Protein AF-A0A6N7XF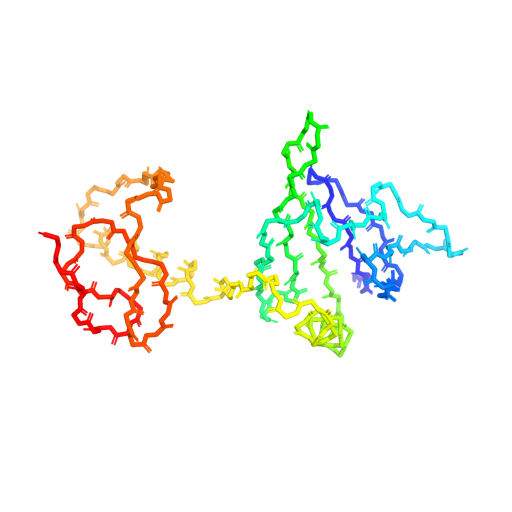Z6-F1 (afdb_monomer)

Sequence (160 aa):
MTKSNFLLINRKPQVLEEVIPGEKGLIFLGKDRHILDHGVLVMDSGVRACLYCDDVRNLTFLVDRPGAYGIETLIFAAKEKYEKVRDTIKKDYPKLEMSPQNKKLNRYAERLMEKLKDGQEVRIVDAVRAEDVIICPECGVQCAPGGQYCMECGAELPQK

pLDDT: mean 82.13, std 11.83, range [47.47, 95.94]

Mean predicted aligned error: 10.66 Å

Nearest PDB structures (foldseek):
  3f5r-assembly1_A-2  TM=5.994E-01  e=1.145E-02  Saccharomyces cerevisiae
  7byj-assembly1_A  TM=5.029E-01  e=1.745E-01  Homo sapiens
  2uzr-assembly1_A  TM=5.400E-01  e=6.049E-01  Homo sapiens
  8ttv-assembly1_A  TM=4.923E-01  e=2.802E-01  Homo sapiens
  1unr-assembly1_A  TM=5.453E-01  e=1.160E+00  Homo sapiens

Radius of gyration: 18.14 Å; Cα contacts (8 Å, |Δi|>4): 262; chains: 1; bounding box: 50×45×43 Å

Secondary structure (DSSP, 8-state):
----EEEEETTEEEEE-EEEEETTEEEEE-GGGPEEEEEEEEHHHHEEEEEEETTTTEEEEEEEETTEEEEEEEE-SSHHHHHHHHHHHHHH-TTSEEEEHHHHHHHHHHHHHHHHHTT----------GGGPEEPTTT--EE-TT-SB-TTT-PBPPP-

Structure (mmCIF, N/CA/C/O backbone):
data_AF-A0A6N7XFZ6-F1
#
_entry.id   AF-A0A6N7XFZ6-F1
#
loop_
_atom_site.group_PDB
_atom_site.id
_atom_site.type_symbol
_atom_site.label_atom_id
_atom_site.label_alt_id
_atom_site.label_comp_id
_atom_site.label_asym_id
_atom_site.label_entity_id
_atom_site.label_seq_id
_atom_site.pdbx_PDB_ins_code
_atom_site.Cartn_x
_atom_site.Cartn_y
_atom_site.Cartn_z
_atom_site.occupancy
_atom_site.B_iso_or_equiv
_atom_site.auth_seq_id
_atom_site.auth_comp_id
_atom_site.auth_asym_id
_atom_site.auth_atom_id
_atom_site.pdbx_PDB_model_num
ATOM 1 N N . MET A 1 1 ? -6.121 -22.505 -8.703 1.00 47.47 1 MET A N 1
ATOM 2 C CA . MET A 1 1 ? -5.826 -21.110 -9.098 1.00 47.47 1 MET A CA 1
ATOM 3 C C . MET A 1 1 ? -4.330 -20.883 -8.991 1.00 47.47 1 MET A C 1
ATOM 5 O O . MET A 1 1 ? -3.761 -21.149 -7.939 1.00 47.47 1 MET A O 1
ATOM 9 N N . THR A 1 2 ? -3.686 -20.468 -10.076 1.00 52.59 2 THR A N 1
ATOM 10 C CA . THR A 1 2 ? -2.267 -20.092 -10.102 1.00 52.59 2 THR A CA 1
ATOM 11 C C . THR A 1 2 ? -2.036 -18.947 -9.112 1.00 52.59 2 THR A C 1
ATOM 13 O O . THR A 1 2 ? -2.722 -17.929 -9.167 1.00 52.59 2 THR A O 1
ATOM 16 N N . LYS A 1 3 ? -1.120 -19.135 -8.155 1.00 77.62 3 LYS A N 1
ATOM 17 C CA . LYS A 1 3 ? -0.778 -18.135 -7.133 1.00 77.62 3 LYS A CA 1
ATOM 18 C C . LYS A 1 3 ? 0.092 -17.041 -7.762 1.00 77.62 3 LYS A C 1
ATOM 20 O O . LYS A 1 3 ? 1.313 -17.091 -7.668 1.00 77.62 3 LYS A O 1
ATOM 25 N N . SER A 1 4 ? -0.536 -16.085 -8.435 1.00 87.19 4 SER A N 1
ATOM 26 C CA . SER A 1 4 ? 0.142 -14.949 -9.068 1.00 87.19 4 SER A CA 1
ATOM 27 C C . SER A 1 4 ? 0.008 -13.687 -8.218 1.00 87.19 4 SER A C 1
ATOM 29 O O . SER A 1 4 ? -1.007 -13.491 -7.553 1.00 87.19 4 SER A O 1
ATOM 31 N N . ASN A 1 5 ? 1.035 -12.836 -8.235 1.00 92.19 5 ASN A N 1
ATOM 32 C CA . ASN A 1 5 ? 0.918 -11.473 -7.714 1.00 92.19 5 ASN A CA 1
ATOM 33 C C . ASN A 1 5 ? 0.404 -10.571 -8.837 1.00 92.19 5 ASN A C 1
ATOM 35 O O . ASN A 1 5 ? 0.598 -10.882 -10.016 1.00 92.19 5 ASN A O 1
ATOM 39 N N . PHE A 1 6 ? -0.211 -9.452 -8.477 1.00 93.31 6 PHE A N 1
ATOM 40 C CA . PHE A 1 6 ? -0.801 -8.533 -9.440 1.00 93.31 6 PHE A CA 1
ATOM 41 C C . PHE A 1 6 ? -0.430 -7.089 -9.136 1.00 93.31 6 PHE A C 1
ATOM 43 O O . PHE A 1 6 ? -0.419 -6.688 -7.975 1.00 93.31 6 PHE A O 1
ATOM 50 N N . LEU A 1 7 ? -0.182 -6.321 -10.192 1.00 92.25 7 LEU A N 1
ATOM 51 C CA . LEU A 1 7 ? -0.263 -4.865 -10.197 1.00 92.25 7 LEU A CA 1
ATOM 52 C C . LEU A 1 7 ? -1.602 -4.483 -10.835 1.00 92.25 7 LEU A C 1
ATOM 54 O O . LEU A 1 7 ? -1.881 -4.877 -11.964 1.00 92.25 7 LEU A O 1
ATOM 58 N N . LEU A 1 8 ? -2.442 -3.742 -10.122 1.00 90.19 8 LEU A N 1
ATOM 59 C CA . LEU A 1 8 ? -3.713 -3.238 -10.620 1.00 90.19 8 LEU A CA 1
ATOM 60 C C . LEU A 1 8 ? -3.583 -1.740 -10.870 1.00 90.19 8 LEU A C 1
ATOM 62 O O . LEU A 1 8 ? -3.384 -0.978 -9.927 1.00 90.19 8 LEU A O 1
ATOM 66 N N . ILE A 1 9 ? -3.765 -1.332 -12.123 1.00 84.50 9 ILE A N 1
ATOM 67 C CA . ILE A 1 9 ? -3.825 0.074 -12.533 1.00 84.50 9 ILE A CA 1
ATOM 68 C C . ILE A 1 9 ? -5.245 0.349 -13.001 1.00 84.50 9 ILE A C 1
ATOM 70 O O . ILE A 1 9 ? -5.722 -0.309 -13.925 1.00 84.50 9 ILE A O 1
ATOM 74 N N . ASN A 1 10 ? -5.959 1.278 -12.360 1.00 74.25 10 ASN A N 1
ATOM 75 C CA . ASN A 1 10 ? -7.353 1.588 -12.713 1.00 74.25 10 ASN A CA 1
ATOM 76 C C . ASN A 1 10 ? -8.229 0.323 -12.852 1.00 74.25 10 ASN A C 1
ATOM 78 O O . ASN A 1 10 ? -9.004 0.181 -13.798 1.00 74.25 10 ASN A O 1
ATOM 82 N N . ARG A 1 11 ? -8.072 -0.622 -11.911 1.00 76.00 11 ARG A N 1
ATOM 83 C CA . ARG A 1 11 ? -8.756 -1.934 -11.865 1.00 76.00 11 ARG A CA 1
ATOM 84 C C . ARG A 1 11 ? -8.378 -2.929 -12.975 1.00 76.00 11 ARG A C 1
ATOM 86 O O . ARG A 1 11 ? -8.973 -4.001 -13.036 1.00 76.00 11 ARG A O 1
ATOM 93 N N . LYS A 1 12 ? -7.388 -2.630 -13.819 1.00 85.38 12 LYS A N 1
ATOM 94 C CA . LYS A 1 12 ? -6.855 -3.562 -14.824 1.00 85.38 12 LYS A CA 1
ATOM 95 C C . LYS A 1 12 ? -5.657 -4.328 -14.247 1.00 85.38 12 LYS A C 1
ATOM 97 O O . LYS A 1 12 ? -4.672 -3.684 -13.881 1.00 85.38 12 LYS A O 1
ATOM 102 N N . PRO A 1 13 ? -5.727 -5.667 -14.123 1.00 91.56 13 PRO A N 1
ATOM 103 C CA . PRO A 1 13 ? -4.650 -6.455 -13.535 1.00 91.56 13 PRO A CA 1
ATOM 104 C C . PRO A 1 13 ? -3.525 -6.734 -14.540 1.00 91.56 13 PRO A C 1
ATOM 106 O O . PRO A 1 13 ? -3.773 -7.094 -15.688 1.00 91.56 13 PRO A O 1
ATOM 109 N N . GLN A 1 14 ? -2.287 -6.654 -14.063 1.00 93.50 14 GLN A N 1
ATOM 110 C CA . GLN A 1 14 ? -1.067 -7.099 -14.732 1.00 93.50 14 GLN A CA 1
ATOM 111 C C . GLN A 1 14 ? -0.358 -8.119 -13.836 1.00 93.50 14 GLN A C 1
ATOM 113 O O . GLN A 1 14 ? -0.302 -7.937 -12.618 1.00 93.50 14 GLN A O 1
ATOM 118 N N . VAL A 1 15 ? 0.166 -9.207 -14.407 1.00 94.50 15 VAL A N 1
ATOM 119 C CA . VAL A 1 15 ? 0.866 -10.243 -13.628 1.00 94.50 15 VAL A CA 1
ATOM 120 C C . VAL A 1 15 ? 2.223 -9.711 -13.177 1.00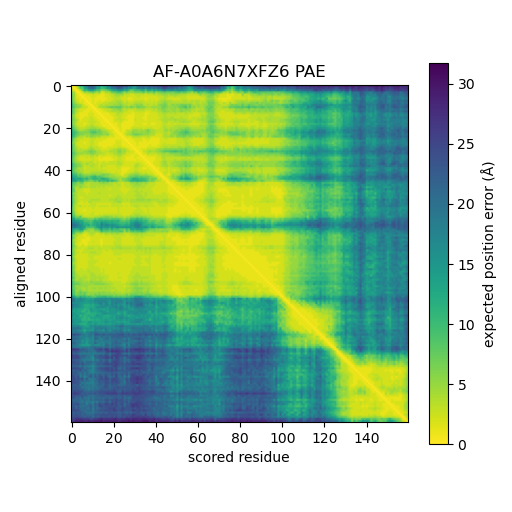 94.50 15 VAL A C 1
ATOM 122 O O . VAL A 1 15 ? 3.070 -9.383 -14.002 1.00 94.50 15 VAL A O 1
ATOM 125 N N . LEU A 1 16 ? 2.424 -9.666 -11.863 1.00 94.00 16 LEU A N 1
ATOM 126 C CA . LEU A 1 16 ? 3.620 -9.140 -11.217 1.00 94.00 16 LEU A CA 1
ATOM 127 C C . LEU A 1 16 ? 4.552 -10.277 -10.779 1.00 94.00 16 LEU A C 1
ATOM 129 O O . LEU A 1 16 ? 4.217 -11.093 -9.906 1.00 94.00 16 LEU A O 1
ATOM 133 N N . GLU A 1 17 ? 5.761 -10.286 -11.328 1.00 94.00 17 GLU A N 1
ATOM 134 C CA . GLU A 1 17 ? 6.811 -11.237 -10.965 1.00 94.00 17 GLU A CA 1
ATOM 135 C C . GLU A 1 17 ? 7.788 -10.673 -9.948 1.00 94.00 17 GLU A C 1
ATOM 137 O O . GLU A 1 17 ? 8.144 -11.377 -9.005 1.00 94.00 17 GLU A O 1
ATOM 142 N N . GLU A 1 18 ? 8.165 -9.402 -10.048 1.00 93.12 18 GLU A N 1
ATOM 143 C CA . GLU A 1 18 ? 9.171 -8.811 -9.167 1.00 93.12 18 GLU A CA 1
ATOM 144 C C . GLU A 1 18 ? 8.868 -7.337 -8.879 1.00 93.12 18 GLU A C 1
ATOM 146 O O . GLU A 1 18 ? 8.342 -6.616 -9.723 1.00 93.12 18 GLU A O 1
ATOM 151 N N . VAL A 1 19 ? 9.190 -6.908 -7.658 1.00 94.25 19 VAL A N 1
ATOM 152 C CA . VAL A 1 19 ? 9.222 -5.496 -7.265 1.00 94.25 19 VAL A CA 1
ATOM 153 C C . VAL A 1 19 ? 10.663 -5.188 -6.899 1.00 94.25 19 VAL A C 1
ATOM 155 O O . VAL A 1 19 ? 11.203 -5.813 -5.984 1.00 94.25 19 VAL A O 1
ATOM 158 N N . ILE A 1 20 ? 11.271 -4.245 -7.607 1.00 93.25 20 ILE A N 1
ATOM 159 C CA . ILE A 1 20 ? 12.634 -3.794 -7.352 1.00 93.25 20 ILE A CA 1
ATOM 160 C C . ILE A 1 20 ? 12.560 -2.419 -6.680 1.00 93.25 20 ILE A C 1
ATOM 162 O O . ILE A 1 20 ? 12.100 -1.468 -7.315 1.00 93.25 20 ILE A O 1
ATOM 166 N N . PRO A 1 21 ? 12.989 -2.290 -5.414 1.00 88.06 21 PRO A N 1
ATOM 167 C CA . PRO A 1 21 ? 13.180 -0.988 -4.793 1.00 88.06 21 PRO A CA 1
ATOM 168 C C . PRO A 1 21 ? 14.416 -0.311 -5.398 1.00 88.06 21 PRO A C 1
ATOM 170 O O . PRO A 1 21 ? 15.495 -0.898 -5.462 1.00 88.06 21 PRO A O 1
ATOM 173 N N . GLY A 1 22 ? 14.249 0.918 -5.868 1.00 83.62 22 GLY A N 1
ATOM 174 C CA . GLY A 1 22 ? 15.321 1.812 -6.288 1.00 83.62 22 GLY A CA 1
ATOM 175 C C . GLY A 1 22 ? 15.402 3.033 -5.374 1.00 83.62 22 GLY A C 1
ATOM 176 O O . GLY A 1 22 ? 14.526 3.270 -4.547 1.00 83.62 22 GLY A O 1
ATOM 177 N N . GLU A 1 23 ? 16.434 3.853 -5.549 1.00 81.75 23 GLU A N 1
ATOM 178 C CA . GLU A 1 23 ? 16.699 5.006 -4.672 1.00 81.75 23 GLU A CA 1
ATOM 179 C C . GLU A 1 23 ? 15.513 5.986 -4.573 1.00 81.75 23 GLU A C 1
ATOM 181 O O . GLU A 1 23 ? 15.235 6.512 -3.504 1.00 81.75 23 GLU A O 1
ATOM 186 N N . LYS A 1 24 ? 14.780 6.195 -5.675 1.00 85.31 24 LYS A N 1
ATOM 187 C CA . LYS A 1 24 ? 13.688 7.187 -5.774 1.00 85.31 24 LYS A CA 1
ATOM 188 C C . LYS A 1 24 ? 12.312 6.588 -6.061 1.00 85.31 24 LYS A C 1
ATOM 190 O O . LYS A 1 24 ? 11.348 7.315 -6.308 1.00 85.31 24 LYS A O 1
ATOM 195 N N . GLY A 1 25 ? 12.208 5.263 -6.118 1.00 90.25 25 GLY A N 1
ATOM 196 C CA . GLY A 1 25 ? 10.993 4.631 -6.610 1.00 90.25 25 GLY A CA 1
ATOM 197 C C . GLY A 1 25 ? 11.011 3.116 -6.627 1.00 90.25 25 GLY A C 1
ATOM 198 O O . GLY A 1 25 ? 12.045 2.490 -6.423 1.00 90.25 25 GLY A O 1
ATOM 199 N N . LEU A 1 26 ? 9.858 2.532 -6.931 1.00 92.50 26 LEU A N 1
ATOM 200 C CA . LEU A 1 26 ? 9.698 1.100 -7.159 1.00 92.50 26 LEU A CA 1
ATOM 201 C C . LEU A 1 26 ? 9.600 0.816 -8.657 1.00 92.50 26 LEU A C 1
ATOM 203 O O . LEU A 1 26 ? 8.949 1.558 -9.392 1.00 92.50 26 LEU A O 1
ATOM 207 N N . ILE A 1 27 ? 10.201 -0.288 -9.093 1.00 93.44 27 ILE A N 1
ATOM 208 C CA . ILE A 1 27 ? 10.042 -0.831 -10.442 1.00 93.44 27 ILE A CA 1
ATOM 209 C C . ILE A 1 27 ? 9.272 -2.148 -10.345 1.00 93.44 27 ILE A C 1
ATOM 211 O O . ILE A 1 27 ? 9.634 -3.040 -9.577 1.00 93.44 27 ILE A O 1
ATOM 215 N N . PHE A 1 28 ? 8.212 -2.275 -11.131 1.00 94.12 28 PHE A N 1
ATOM 216 C CA . PHE A 1 28 ? 7.337 -3.435 -11.207 1.00 94.12 28 PHE A CA 1
ATOM 217 C C . PHE A 1 28 ? 7.623 -4.201 -12.494 1.00 94.12 28 PHE A C 1
ATOM 219 O O . PHE A 1 28 ? 7.452 -3.677 -13.598 1.00 94.12 28 PHE A O 1
ATOM 226 N N . LEU A 1 29 ? 8.053 -5.451 -12.344 1.00 94.50 29 LEU A N 1
ATOM 227 C CA . LEU A 1 29 ? 8.418 -6.313 -13.459 1.00 94.50 29 LEU A CA 1
ATOM 228 C C . LEU A 1 29 ? 7.406 -7.440 -13.647 1.00 94.50 29 LEU A C 1
ATOM 230 O O . LEU A 1 29 ? 6.976 -8.086 -12.682 1.00 94.50 29 LEU A O 1
ATOM 234 N N . GLY A 1 30 ? 7.056 -7.678 -14.907 1.00 93.00 30 GLY A N 1
ATOM 235 C CA . GLY A 1 30 ? 6.318 -8.850 -15.354 1.00 93.00 30 GLY A CA 1
ATOM 236 C C . GLY A 1 30 ? 7.253 -9.999 -15.730 1.00 93.00 30 GLY A C 1
ATOM 237 O O . GLY A 1 30 ? 8.441 -9.994 -15.400 1.00 93.00 30 GLY A O 1
ATOM 238 N N . LYS A 1 31 ? 6.704 -10.976 -16.460 1.00 88.38 31 LYS A N 1
ATOM 239 C CA . LYS A 1 31 ? 7.463 -12.111 -17.013 1.00 88.38 31 LYS A CA 1
ATOM 240 C C . LYS A 1 31 ? 8.676 -11.651 -17.810 1.00 88.38 31 LYS A C 1
ATOM 242 O O . LYS A 1 31 ? 8.627 -10.615 -18.457 1.00 88.38 31 LYS A O 1
ATOM 247 N N . ASP A 1 32 ? 9.767 -12.402 -17.774 1.00 89.50 32 ASP A N 1
ATOM 248 C CA . ASP A 1 32 ? 10.974 -12.086 -18.555 1.00 89.50 32 ASP A CA 1
ATOM 249 C C . ASP A 1 32 ? 11.595 -10.716 -18.213 1.00 89.50 32 ASP A C 1
ATOM 251 O O . ASP A 1 32 ? 12.351 -10.146 -18.997 1.00 89.50 32 ASP A O 1
ATOM 255 N N . ARG A 1 33 ? 11.293 -10.180 -17.019 1.00 89.25 33 ARG A N 1
ATOM 256 C CA . ARG A 1 33 ? 11.822 -8.910 -16.492 1.00 89.25 33 ARG A CA 1
ATOM 257 C C . ARG A 1 33 ? 11.462 -7.666 -17.318 1.00 89.25 33 ARG A C 1
ATOM 259 O O . ARG A 1 33 ? 12.142 -6.648 -17.191 1.00 89.25 33 ARG A O 1
ATOM 266 N N . HIS A 1 34 ? 10.400 -7.698 -18.128 1.00 93.50 34 HIS A N 1
ATOM 267 C CA . HIS A 1 34 ? 9.897 -6.469 -18.753 1.00 93.50 34 HIS A CA 1
ATOM 268 C C . HIS A 1 34 ? 9.238 -5.562 -17.707 1.00 93.50 34 HIS A C 1
ATOM 270 O O . HIS A 1 34 ? 8.594 -6.036 -16.768 1.00 93.50 34 HIS A O 1
ATOM 276 N N . ILE A 1 35 ? 9.385 -4.249 -17.883 1.00 92.38 35 ILE A N 1
ATOM 277 C CA . ILE A 1 35 ? 8.701 -3.251 -17.055 1.00 92.38 35 ILE A CA 1
ATOM 278 C C . ILE A 1 35 ? 7.214 -3.271 -17.418 1.00 92.38 35 ILE A C 1
ATOM 280 O O . ILE A 1 35 ? 6.867 -3.195 -18.597 1.00 92.38 35 ILE A O 1
ATOM 284 N N . LEU A 1 36 ? 6.351 -3.399 -16.410 1.00 91.88 36 LEU A N 1
ATOM 285 C CA . LEU A 1 36 ? 4.897 -3.382 -16.593 1.00 91.88 36 LEU A CA 1
ATOM 286 C C . LEU A 1 36 ? 4.404 -2.006 -17.069 1.00 91.88 36 LEU A C 1
ATOM 288 O O . LEU A 1 36 ? 5.097 -0.999 -16.925 1.00 91.88 36 LEU A O 1
ATOM 292 N N . ASP A 1 37 ? 3.182 -1.936 -17.594 1.00 86.12 37 ASP A N 1
ATOM 293 C CA . ASP A 1 37 ? 2.542 -0.650 -17.875 1.00 86.12 37 ASP A CA 1
ATOM 294 C C . ASP A 1 37 ? 2.346 0.126 -16.564 1.00 86.12 37 ASP A C 1
ATOM 296 O O . ASP A 1 37 ? 1.900 -0.438 -15.560 1.00 86.12 37 ASP A O 1
ATOM 300 N N . HIS A 1 38 ? 2.742 1.401 -16.554 1.00 83.12 38 HIS A N 1
ATOM 301 C CA . HIS A 1 38 ? 2.934 2.196 -15.336 1.00 83.12 38 HIS A CA 1
ATOM 302 C C . HIS A 1 38 ? 3.818 1.508 -14.274 1.00 83.12 38 HIS A C 1
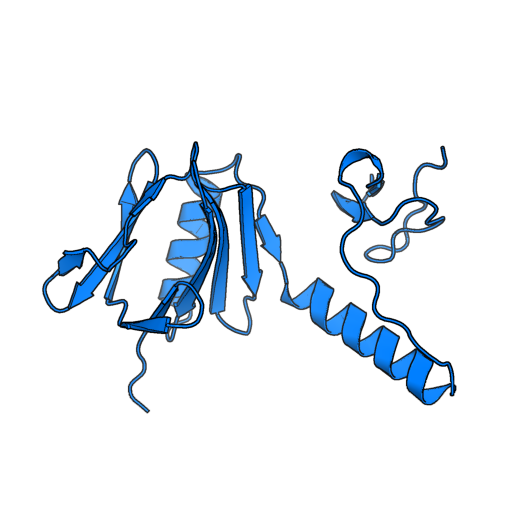ATOM 304 O O . HIS A 1 38 ? 3.729 1.807 -13.088 1.00 83.12 38 HIS A O 1
ATOM 310 N N . GLY A 1 39 ? 4.716 0.614 -14.696 1.00 85.00 39 GLY A N 1
ATOM 311 C CA . GLY A 1 39 ? 5.575 -0.210 -13.849 1.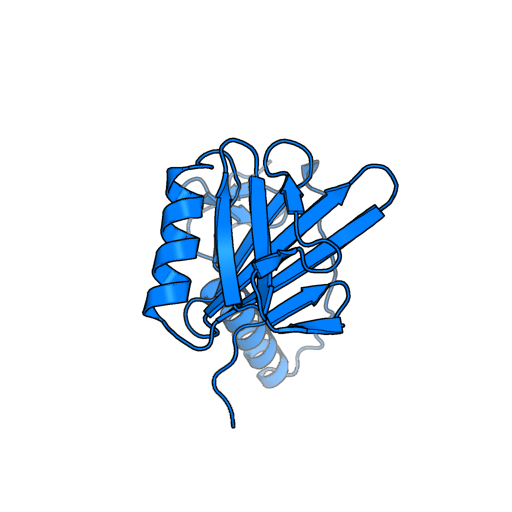00 85.00 39 GLY A CA 1
ATOM 312 C C . GLY A 1 39 ? 6.693 0.542 -13.130 1.00 85.00 39 GLY A C 1
ATOM 313 O O . GLY A 1 39 ? 7.645 -0.082 -12.679 1.00 85.00 39 GLY A O 1
ATOM 314 N N . VAL A 1 40 ? 6.626 1.870 -13.054 1.00 88.62 40 VAL A N 1
ATOM 315 C CA . VAL A 1 40 ? 7.579 2.705 -12.323 1.00 88.62 40 VAL A CA 1
ATOM 316 C C . VAL A 1 40 ? 6.792 3.661 -11.443 1.00 88.62 40 VAL A C 1
ATOM 318 O O . VAL A 1 40 ? 6.067 4.527 -11.937 1.00 88.62 40 VAL A O 1
ATOM 321 N N . LEU A 1 41 ? 6.978 3.515 -10.136 1.00 88.44 41 LEU A N 1
ATOM 322 C CA . LEU A 1 41 ? 6.357 4.352 -9.125 1.00 88.44 41 LEU A CA 1
ATOM 323 C C . LEU A 1 41 ? 7.417 5.245 -8.487 1.00 88.44 41 LEU A C 1
ATOM 325 O O . LEU A 1 41 ? 8.263 4.769 -7.734 1.00 88.44 41 LEU A O 1
ATOM 329 N N . VAL A 1 42 ? 7.378 6.540 -8.792 1.00 88.25 42 VAL A N 1
ATOM 330 C CA . VAL A 1 42 ? 8.305 7.530 -8.226 1.00 88.25 42 VAL A CA 1
ATOM 331 C C . VAL A 1 42 ? 7.778 7.976 -6.865 1.00 88.25 42 VAL A C 1
ATOM 333 O O . VAL A 1 42 ? 6.744 8.637 -6.792 1.00 88.25 42 VAL A O 1
ATOM 336 N N . MET A 1 43 ? 8.472 7.609 -5.788 1.00 85.44 43 MET A N 1
ATOM 337 C CA . MET A 1 43 ? 7.970 7.785 -4.419 1.00 85.44 43 MET A CA 1
ATOM 338 C C . MET A 1 43 ? 8.012 9.247 -3.959 1.00 85.44 43 MET A C 1
ATOM 340 O O . MET A 1 43 ? 7.082 9.694 -3.299 1.00 85.44 43 MET A O 1
ATOM 344 N N . ASP A 1 44 ? 9.038 10.008 -4.355 1.00 77.69 44 ASP A N 1
ATOM 345 C CA . ASP A 1 44 ? 9.268 11.372 -3.846 1.00 77.69 44 ASP A CA 1
ATOM 346 C C . ASP A 1 44 ? 8.306 12.431 -4.403 1.00 77.69 44 ASP A C 1
ATOM 348 O O . ASP A 1 44 ? 8.104 13.476 -3.785 1.00 77.69 44 ASP A O 1
ATOM 352 N N . SER A 1 45 ? 7.747 12.203 -5.591 1.00 75.12 45 SER A N 1
ATOM 353 C CA . SER A 1 45 ? 6.923 13.195 -6.297 1.00 75.12 45 SER A CA 1
ATOM 354 C C . SER A 1 45 ? 5.630 12.639 -6.876 1.00 75.12 45 SER A C 1
ATOM 356 O O . SER A 1 45 ? 4.799 13.418 -7.331 1.00 75.12 45 SER A O 1
ATOM 358 N N . GLY A 1 46 ? 5.465 11.315 -6.885 1.00 80.19 46 GLY A N 1
ATOM 359 C CA . GLY A 1 46 ? 4.325 10.646 -7.501 1.00 80.19 46 GLY A CA 1
ATOM 360 C C . GLY A 1 46 ? 3.370 9.994 -6.511 1.00 80.19 46 GLY A C 1
ATOM 361 O O . GLY A 1 46 ? 2.299 9.567 -6.928 1.00 80.19 46 GLY A O 1
ATOM 362 N N . VAL A 1 47 ? 3.718 9.883 -5.224 1.00 89.31 47 VAL A N 1
ATOM 363 C CA . VAL A 1 47 ? 2.930 9.128 -4.237 1.00 89.31 47 VAL A CA 1
ATOM 364 C C . VAL A 1 47 ? 2.580 9.998 -3.040 1.00 89.31 47 VAL A C 1
ATOM 366 O O . VAL A 1 47 ? 3.445 10.588 -2.403 1.00 89.31 47 VAL A O 1
ATOM 369 N N . ARG A 1 48 ? 1.290 10.044 -2.708 1.00 88.38 48 ARG A N 1
ATOM 370 C CA . ARG A 1 48 ? 0.755 10.797 -1.566 1.00 88.38 48 ARG A CA 1
ATOM 371 C C . ARG A 1 48 ? 0.708 9.962 -0.296 1.00 88.38 48 ARG A C 1
ATOM 373 O O . ARG A 1 48 ? 1.053 10.452 0.770 1.00 88.38 48 ARG A O 1
ATOM 380 N N . ALA A 1 49 ? 0.259 8.716 -0.414 1.00 90.31 49 ALA A N 1
ATOM 381 C CA . ALA A 1 49 ? 0.161 7.780 0.698 1.00 90.31 49 ALA A CA 1
ATOM 382 C C . ALA A 1 49 ? 0.137 6.336 0.187 1.00 90.31 49 ALA A C 1
ATOM 384 O O . ALA A 1 49 ? -0.218 6.074 -0.966 1.00 90.31 49 ALA A O 1
ATOM 385 N N . CYS A 1 50 ? 0.457 5.395 1.073 1.00 92.19 50 CYS A N 1
ATOM 386 C CA . CYS A 1 50 ? 0.279 3.967 0.850 1.00 92.19 50 CYS A CA 1
ATOM 387 C C . CYS A 1 50 ? -0.691 3.378 1.880 1.00 92.19 50 CYS A C 1
ATOM 389 O O . CYS A 1 50 ? -0.450 3.373 3.085 1.00 92.19 50 CYS A O 1
ATOM 391 N N . LEU A 1 51 ? -1.781 2.802 1.401 1.00 91.75 51 LEU A N 1
ATOM 392 C CA . LEU A 1 51 ? -2.751 2.068 2.200 1.00 91.75 51 LEU A CA 1
ATOM 393 C C . LEU A 1 51 ? -2.422 0.571 2.136 1.00 91.75 51 LEU A C 1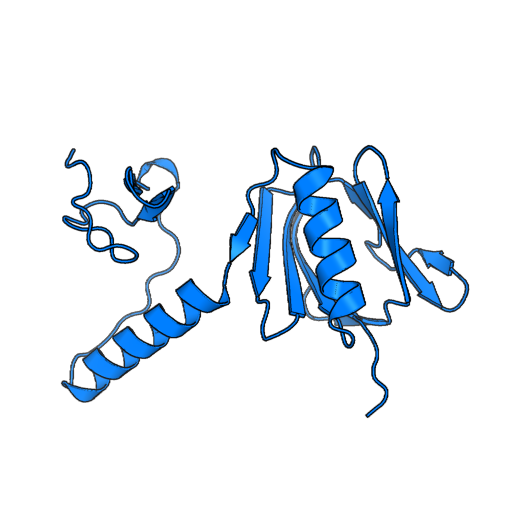
ATOM 395 O O . LEU A 1 51 ? -2.105 0.070 1.060 1.00 91.75 51 LEU A O 1
ATOM 399 N N . TYR A 1 52 ? -2.490 -0.171 3.242 1.00 92.56 52 TYR A N 1
ATOM 400 C CA . TYR A 1 52 ? -2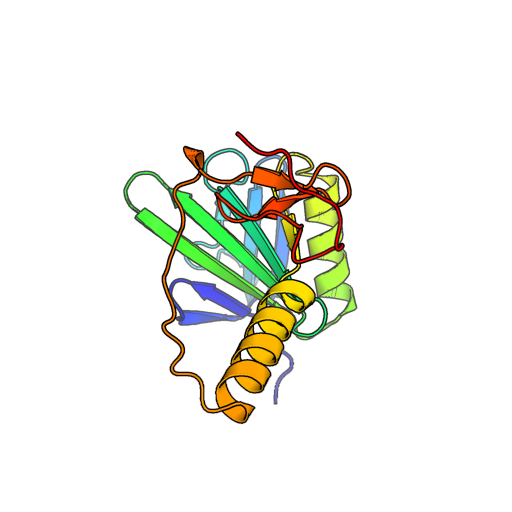.142 -1.602 3.232 1.00 92.56 52 TYR A CA 1
ATOM 401 C C . TYR A 1 52 ? -3.078 -2.465 4.072 1.00 92.56 52 TYR A C 1
ATOM 403 O O . TYR A 1 52 ? -3.573 -2.021 5.099 1.00 92.56 52 TYR A O 1
ATOM 411 N N . CYS A 1 53 ? -3.304 -3.715 3.674 1.00 90.38 53 CYS A N 1
ATOM 412 C CA . CYS A 1 53 ? -4.042 -4.700 4.464 1.00 90.38 53 CYS A CA 1
ATOM 413 C C . CYS A 1 53 ? -3.228 -5.990 4.555 1.00 90.38 53 CYS A C 1
ATOM 415 O O . CYS A 1 53 ? -2.984 -6.633 3.534 1.00 90.38 53 CYS A O 1
ATOM 417 N N . ASP A 1 54 ? -2.818 -6.367 5.769 1.00 90.38 54 ASP A N 1
ATOM 418 C CA . ASP A 1 54 ? -1.995 -7.561 5.991 1.00 90.38 54 ASP A CA 1
ATOM 419 C C . ASP A 1 54 ? -2.758 -8.858 5.663 1.00 90.38 54 ASP A C 1
ATOM 421 O O . ASP A 1 54 ? -2.173 -9.783 5.104 1.00 90.38 54 ASP A O 1
ATOM 425 N N . ASP A 1 55 ? -4.070 -8.905 5.925 1.00 87.44 55 ASP A N 1
ATOM 426 C CA . ASP A 1 55 ? -4.909 -10.089 5.677 1.00 87.44 55 ASP A CA 1
ATOM 427 C C . ASP A 1 55 ? -5.115 -10.341 4.175 1.00 87.44 55 ASP A C 1
ATOM 429 O O . ASP A 1 55 ? -5.048 -11.474 3.693 1.00 87.44 55 ASP A O 1
ATOM 433 N N . VAL A 1 56 ? -5.312 -9.262 3.409 1.00 89.38 56 VAL A N 1
ATOM 434 C CA . VAL A 1 56 ? -5.442 -9.311 1.941 1.00 89.38 56 VAL A CA 1
ATOM 435 C C . VAL A 1 56 ? -4.071 -9.363 1.261 1.00 89.38 56 VAL A C 1
ATOM 437 O O . VAL A 1 56 ? -3.969 -9.801 0.115 1.00 89.38 56 VAL A O 1
ATOM 440 N N . ARG A 1 57 ? -3.005 -8.976 1.973 1.00 94.31 57 ARG A N 1
ATOM 441 C CA . ARG A 1 57 ? -1.630 -8.837 1.472 1.00 94.31 57 ARG A CA 1
ATOM 442 C C . ARG A 1 57 ? -1.579 -7.898 0.276 1.00 94.31 57 ARG A C 1
ATOM 444 O O . ARG A 1 57 ? -1.128 -8.272 -0.810 1.00 94.31 57 ARG A O 1
ATOM 451 N N . ASN A 1 58 ? -2.080 -6.679 0.469 1.00 94.38 58 ASN A N 1
ATOM 452 C CA . ASN A 1 58 ? -2.042 -5.638 -0.551 1.00 94.38 58 ASN A CA 1
ATOM 453 C C . ASN A 1 58 ? -1.352 -4.355 -0.075 1.00 94.38 58 ASN A C 1
ATOM 455 O O . ASN A 1 58 ? -1.318 -4.036 1.115 1.00 94.38 58 ASN A O 1
ATOM 459 N N . LEU A 1 59 ? -0.824 -3.620 -1.049 1.00 94.56 59 LEU A N 1
ATOM 460 C CA . LEU A 1 59 ? -0.307 -2.262 -0.912 1.00 94.56 59 LEU A CA 1
ATOM 461 C C . LEU A 1 59 ? -0.988 -1.416 -1.984 1.00 94.56 59 LEU A C 1
ATOM 463 O O . LEU A 1 59 ? -0.974 -1.793 -3.149 1.00 94.56 59 LEU A O 1
ATOM 467 N N . THR A 1 60 ? -1.622 -0.318 -1.602 1.00 93.25 60 THR A N 1
ATOM 468 C CA . THR A 1 60 ? -2.360 0.568 -2.503 1.00 93.25 60 THR A CA 1
ATOM 469 C C . THR A 1 60 ? -1.786 1.964 -2.411 1.00 93.25 60 THR A C 1
ATOM 471 O O . THR A 1 60 ? -1.850 2.593 -1.359 1.00 93.25 60 THR A O 1
ATOM 474 N N . PHE A 1 61 ? -1.245 2.452 -3.513 1.00 92.00 61 PHE A N 1
ATOM 475 C CA . PHE A 1 61 ? -0.632 3.762 -3.613 1.00 92.00 61 PHE A CA 1
ATOM 476 C C . PHE A 1 61 ? -1.647 4.766 -4.143 1.00 92.00 61 PHE A C 1
ATOM 478 O O . PHE A 1 61 ? -2.292 4.534 -5.169 1.00 92.00 61 PHE A O 1
ATOM 485 N N . LEU A 1 62 ? -1.778 5.880 -3.426 1.00 90.62 62 LEU A N 1
ATOM 486 C CA . LEU A 1 62 ? -2.490 7.059 -3.896 1.00 90.62 62 LEU A CA 1
ATOM 487 C C . LEU A 1 62 ? -1.501 7.887 -4.703 1.00 90.62 62 LEU A C 1
ATOM 489 O O . LEU A 1 62 ? -0.568 8.467 -4.144 1.00 90.62 62 LEU A O 1
ATOM 493 N N . VAL A 1 63 ? -1.678 7.874 -6.015 1.00 88.94 63 VAL A N 1
ATOM 494 C CA . VAL A 1 63 ? -0.718 8.426 -6.961 1.00 88.94 63 VAL A CA 1
ATOM 495 C C . VAL A 1 63 ? -1.194 9.798 -7.418 1.00 88.94 63 VAL A C 1
ATOM 497 O O . VAL A 1 63 ? -2.335 9.960 -7.850 1.00 88.94 63 VAL A O 1
ATOM 500 N N . ASP A 1 64 ? -0.306 10.779 -7.313 1.00 84.31 64 ASP A N 1
ATOM 501 C CA . ASP A 1 64 ? -0.510 12.161 -7.738 1.00 84.31 64 ASP A CA 1
ATOM 502 C C . ASP A 1 64 ? 0.575 12.484 -8.761 1.00 84.31 64 ASP A C 1
ATOM 504 O O . ASP A 1 64 ? 1.726 12.738 -8.414 1.00 84.31 64 ASP A O 1
ATOM 508 N N . ARG A 1 65 ? 0.235 12.346 -10.045 1.00 70.94 65 ARG A N 1
ATOM 509 C CA . ARG A 1 65 ? 1.140 12.636 -11.158 1.00 70.94 65 ARG A CA 1
ATOM 510 C C . ARG A 1 65 ? 0.636 13.881 -11.886 1.00 70.94 65 ARG A C 1
ATOM 512 O O . ARG A 1 65 ? -0.579 14.053 -12.003 1.00 70.94 65 ARG A O 1
ATOM 519 N N . PRO A 1 66 ? 1.528 14.732 -12.431 1.00 61.53 66 PRO A N 1
ATOM 520 C CA . PRO A 1 66 ? 1.112 15.886 -13.221 1.00 61.53 66 PRO A CA 1
ATOM 521 C C . PRO A 1 66 ? 0.110 15.478 -14.314 1.00 61.53 66 PRO A C 1
ATOM 523 O O . PRO A 1 66 ? 0.455 14.742 -15.236 1.00 61.53 66 PRO A O 1
ATOM 526 N N . GLY A 1 67 ? -1.142 15.927 -14.181 1.00 59.56 67 GLY A N 1
ATOM 527 C CA . GLY A 1 67 ? -2.227 15.644 -15.127 1.00 59.56 67 GLY A CA 1
ATOM 528 C C . GLY A 1 67 ? -3.090 14.402 -14.848 1.00 59.56 67 GLY A C 1
ATOM 529 O O . GLY A 1 67 ? -4.042 14.192 -15.596 1.00 59.56 67 GLY A O 1
ATOM 530 N N . ALA A 1 68 ? -2.826 13.601 -13.805 1.00 61.50 68 ALA A N 1
ATOM 531 C CA . ALA A 1 68 ? -3.688 12.471 -13.434 1.00 61.50 68 ALA A CA 1
ATOM 532 C C . ALA A 1 68 ? -3.530 12.020 -11.967 1.00 61.50 68 ALA A C 1
ATOM 534 O O . ALA A 1 68 ? -2.442 11.639 -11.530 1.00 61.50 68 ALA A O 1
ATOM 535 N N . TYR A 1 69 ? -4.654 11.952 -11.247 1.00 76.88 69 TYR A N 1
ATOM 536 C CA . TYR A 1 69 ? -4.768 11.205 -9.991 1.00 76.88 69 TYR A CA 1
ATOM 537 C C . TYR A 1 69 ? -5.049 9.731 -10.290 1.00 76.88 69 TYR A C 1
ATOM 539 O O . TYR A 1 69 ? -5.854 9.416 -11.169 1.00 76.88 69 TYR A O 1
ATOM 547 N N . GLY A 1 70 ? -4.400 8.822 -9.563 1.00 82.81 70 GLY A N 1
ATOM 548 C CA . GLY A 1 70 ? -4.510 7.388 -9.808 1.00 82.81 70 GLY A CA 1
ATOM 549 C C . GLY A 1 70 ? -4.441 6.540 -8.547 1.00 82.81 70 GLY A C 1
ATOM 550 O O . GLY A 1 70 ? -3.990 6.977 -7.489 1.00 82.81 70 GLY A O 1
ATOM 551 N N . ILE A 1 71 ? -4.892 5.295 -8.687 1.00 87.94 71 ILE A N 1
ATOM 552 C CA . ILE A 1 71 ? -4.749 4.257 -7.669 1.00 87.94 71 ILE A CA 1
ATOM 553 C C . ILE A 1 71 ? -3.990 3.098 -8.300 1.00 87.94 71 ILE A C 1
ATOM 555 O O . ILE A 1 71 ? -4.417 2.549 -9.321 1.00 87.94 71 ILE A O 1
ATOM 559 N N . GLU A 1 72 ? -2.887 2.724 -7.663 1.00 90.94 72 GLU A N 1
ATOM 560 C CA . GLU A 1 72 ? -2.080 1.573 -8.052 1.00 90.94 72 GLU A CA 1
ATOM 561 C C . GLU A 1 72 ? -2.042 0.579 -6.898 1.00 90.94 72 GLU A C 1
ATOM 563 O O . GLU A 1 72 ? -1.614 0.917 -5.796 1.00 90.94 72 GLU A O 1
ATOM 568 N N . THR A 1 73 ? -2.500 -0.650 -7.125 1.00 92.69 73 THR A N 1
ATOM 569 C CA . THR A 1 73 ? -2.573 -1.666 -6.068 1.00 92.69 73 THR A CA 1
ATOM 570 C C . THR A 1 7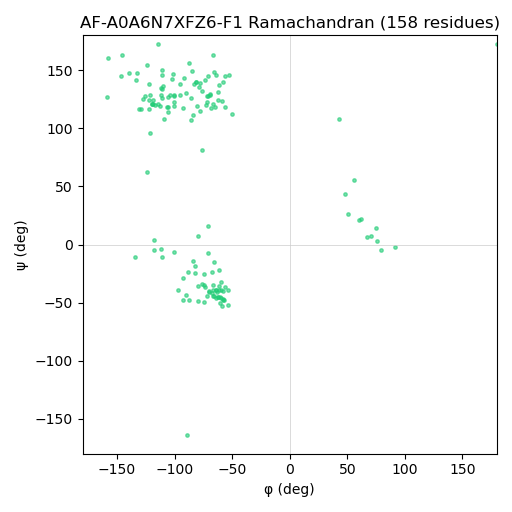3 ? -1.710 -2.868 -6.406 1.00 92.69 73 THR A C 1
ATOM 572 O O . THR A 1 73 ? -1.912 -3.522 -7.423 1.00 92.69 73 THR A O 1
ATOM 575 N N . LEU A 1 74 ? -0.795 -3.215 -5.509 1.00 94.19 74 LEU A N 1
ATOM 576 C CA . LEU A 1 74 ? -0.091 -4.489 -5.506 1.00 94.19 74 LEU A CA 1
ATOM 577 C C . LEU A 1 74 ? -0.875 -5.497 -4.667 1.00 94.19 74 LEU A C 1
ATOM 579 O O . LEU A 1 74 ? -1.227 -5.201 -3.526 1.00 94.19 74 LEU A O 1
ATOM 583 N N . ILE A 1 75 ? -1.112 -6.694 -5.202 1.00 94.25 75 ILE A N 1
ATOM 584 C CA . ILE A 1 75 ? -1.700 -7.830 -4.478 1.00 94.25 75 ILE A CA 1
ATOM 585 C C . ILE A 1 75 ? -0.723 -8.995 -4.535 1.00 94.25 75 ILE A C 1
ATOM 587 O O . ILE A 1 75 ? -0.275 -9.385 -5.614 1.00 94.25 75 ILE A O 1
ATOM 591 N N . PHE A 1 76 ? -0.414 -9.573 -3.380 1.00 95.38 76 PHE A N 1
ATOM 592 C CA . PHE A 1 76 ? 0.588 -10.622 -3.257 1.00 95.38 76 PHE A CA 1
ATOM 593 C C . PHE A 1 76 ? -0.044 -11.968 -2.910 1.00 95.38 76 PHE A C 1
ATOM 595 O O . PHE A 1 76 ? -0.847 -12.095 -1.986 1.00 95.38 76 PHE A O 1
ATOM 602 N N . ALA A 1 77 ? 0.378 -13.015 -3.618 1.00 92.62 77 ALA A N 1
ATOM 603 C CA . ALA A 1 77 ? -0.067 -14.375 -3.336 1.00 92.62 77 ALA A CA 1
ATOM 604 C C . ALA A 1 77 ? 0.716 -15.042 -2.193 1.00 92.62 77 ALA A C 1
ATOM 606 O O . ALA A 1 77 ? 0.192 -15.964 -1.562 1.00 92.62 77 ALA A O 1
ATOM 607 N N . ALA A 1 78 ? 1.948 -14.596 -1.926 1.00 92.62 78 ALA A N 1
ATOM 608 C CA . ALA A 1 78 ? 2.829 -15.106 -0.873 1.00 92.62 78 ALA A CA 1
ATOM 609 C C . ALA A 1 78 ? 3.021 -14.054 0.227 1.00 92.62 78 ALA A C 1
ATOM 611 O O . ALA A 1 78 ? 3.256 -12.881 -0.072 1.00 92.62 78 ALA A O 1
ATOM 612 N N . LYS A 1 79 ? 2.918 -14.476 1.493 1.00 93.69 79 LYS A N 1
ATOM 613 C CA . LYS A 1 79 ? 3.013 -13.580 2.655 1.00 93.69 79 LYS A CA 1
ATOM 614 C C . LYS A 1 79 ? 4.425 -13.010 2.791 1.00 93.69 79 LYS A C 1
ATOM 616 O O . LYS A 1 79 ? 4.590 -11.813 2.969 1.00 93.69 79 LYS A O 1
ATOM 621 N N . GLU A 1 80 ? 5.427 -13.848 2.584 1.00 94.69 80 GLU A N 1
ATOM 622 C CA . GLU A 1 80 ? 6.845 -13.519 2.722 1.00 94.69 80 GLU A CA 1
ATOM 623 C C . GLU A 1 80 ? 7.243 -12.418 1.731 1.00 94.69 80 GLU A C 1
ATOM 625 O O . GLU A 1 80 ? 7.987 -11.495 2.053 1.00 94.69 80 GLU A O 1
ATOM 630 N N . LYS A 1 81 ? 6.697 -12.485 0.510 1.00 93.62 81 LYS A N 1
ATOM 631 C CA . LYS A 1 81 ? 6.932 -11.475 -0.525 1.00 93.62 81 LYS A CA 1
ATOM 632 C C . LYS A 1 81 ? 6.245 -10.152 -0.198 1.00 93.62 81 LYS A C 1
ATOM 634 O O . LYS A 1 81 ? 6.841 -9.099 -0.404 1.00 93.62 81 LYS A O 1
ATOM 639 N N . TYR A 1 82 ? 5.016 -10.215 0.309 1.00 95.81 82 TYR A N 1
ATOM 640 C CA . TYR A 1 82 ? 4.292 -9.041 0.784 1.00 95.81 82 TYR A CA 1
ATOM 641 C C . TYR A 1 82 ? 5.047 -8.328 1.908 1.00 95.81 82 TYR A C 1
ATOM 643 O O . TYR A 1 82 ? 5.314 -7.134 1.797 1.00 95.81 82 TYR A O 1
ATOM 651 N N . GLU A 1 83 ? 5.427 -9.063 2.955 1.00 95.81 83 GLU A N 1
ATOM 652 C CA . GLU A 1 83 ? 6.130 -8.518 4.117 1.00 95.81 83 GLU A CA 1
ATOM 653 C C . GLU A 1 83 ? 7.466 -7.910 3.704 1.00 95.81 83 GLU A C 1
ATOM 655 O O . GLU A 1 83 ? 7.731 -6.760 4.040 1.00 95.81 83 GLU A O 1
ATOM 660 N N . LYS A 1 84 ? 8.241 -8.609 2.862 1.00 95.44 84 LYS A N 1
ATOM 661 C CA . LYS A 1 84 ? 9.494 -8.080 2.313 1.00 95.44 84 LYS A CA 1
ATOM 662 C C . LYS A 1 84 ? 9.294 -6.722 1.635 1.00 95.44 84 LYS A C 1
ATOM 664 O O . LYS A 1 84 ? 10.002 -5.780 1.966 1.00 95.44 84 LYS A O 1
ATOM 669 N N . VAL A 1 85 ? 8.340 -6.601 0.706 1.00 95.25 85 VAL A N 1
ATOM 670 C CA . VAL A 1 85 ? 8.107 -5.334 -0.014 1.00 95.25 85 VAL A CA 1
ATOM 671 C C . VAL A 1 85 ? 7.589 -4.247 0.930 1.00 95.25 85 VAL A C 1
ATOM 673 O O . VAL A 1 85 ? 8.082 -3.123 0.891 1.00 95.25 85 VAL A O 1
ATOM 676 N N . ARG A 1 86 ? 6.627 -4.569 1.802 1.00 95.94 86 ARG A N 1
ATOM 677 C CA . ARG A 1 86 ? 6.072 -3.632 2.789 1.00 95.94 86 ARG A CA 1
ATOM 678 C C . ARG A 1 86 ? 7.163 -3.080 3.706 1.00 95.94 86 ARG A C 1
ATOM 680 O O . ARG A 1 86 ? 7.209 -1.876 3.941 1.00 95.94 86 ARG A O 1
ATOM 687 N N . ASP A 1 87 ? 8.024 -3.948 4.222 1.00 95.19 87 ASP A N 1
ATOM 688 C CA . ASP A 1 87 ? 9.047 -3.580 5.198 1.00 95.19 87 ASP A CA 1
ATOM 689 C C . ASP A 1 87 ? 10.199 -2.818 4.532 1.00 95.19 87 ASP A C 1
ATOM 691 O O . ASP A 1 87 ? 10.695 -1.848 5.102 1.00 95.19 87 ASP A O 1
ATOM 695 N N . THR A 1 88 ? 10.549 -3.164 3.287 1.00 94.75 88 THR A N 1
ATOM 696 C CA . THR A 1 88 ? 11.426 -2.347 2.439 1.00 94.75 88 THR A CA 1
ATOM 697 C C . THR A 1 88 ? 10.864 -0.941 2.250 1.00 94.75 88 THR A C 1
ATOM 699 O O . THR A 1 88 ? 11.585 0.022 2.468 1.00 94.75 88 THR A O 1
ATOM 702 N N . ILE A 1 89 ? 9.579 -0.793 1.911 1.00 93.31 89 ILE A N 1
ATOM 703 C CA . ILE A 1 89 ? 8.976 0.534 1.714 1.00 93.31 89 ILE A CA 1
ATOM 704 C C . ILE A 1 89 ? 9.018 1.356 3.004 1.00 93.31 89 ILE A C 1
ATOM 706 O O . ILE A 1 89 ? 9.415 2.517 2.972 1.00 93.31 89 ILE A O 1
ATOM 710 N N . LYS A 1 90 ? 8.657 0.748 4.142 1.00 92.00 90 LYS A N 1
ATOM 711 C CA . LYS A 1 90 ? 8.727 1.401 5.460 1.00 92.00 90 LYS A CA 1
ATOM 712 C C . LYS A 1 90 ? 10.138 1.881 5.796 1.00 92.00 90 LYS A C 1
ATOM 714 O O . LYS A 1 90 ? 10.296 2.944 6.387 1.00 92.00 90 LYS A O 1
ATOM 719 N N . LYS A 1 91 ? 11.147 1.076 5.455 1.00 93.19 91 LYS A N 1
ATOM 720 C CA . LYS A 1 91 ? 12.555 1.366 5.728 1.00 93.19 91 LYS A CA 1
ATOM 721 C C . LYS A 1 91 ? 13.114 2.443 4.798 1.00 93.19 91 LYS A C 1
ATOM 723 O O . LYS A 1 91 ? 13.759 3.371 5.277 1.00 93.19 91 LYS A O 1
ATOM 728 N N . ASP A 1 92 ? 12.894 2.297 3.496 1.00 92.12 92 ASP A N 1
ATOM 729 C CA . ASP A 1 92 ? 13.575 3.084 2.465 1.00 92.12 92 ASP A CA 1
ATOM 730 C C . ASP A 1 92 ? 12.831 4.396 2.162 1.00 92.12 92 ASP A C 1
ATOM 732 O O . ASP A 1 92 ? 13.455 5.379 1.768 1.00 92.12 92 ASP A O 1
ATOM 736 N N . TYR A 1 93 ? 11.520 4.461 2.432 1.00 90.81 93 TYR A N 1
ATOM 737 C CA . TYR A 1 93 ? 10.701 5.667 2.268 1.00 90.81 93 TYR A CA 1
ATOM 738 C C . TYR A 1 93 ? 9.996 6.050 3.580 1.00 90.81 93 TYR A C 1
ATOM 740 O O . TYR A 1 93 ? 8.767 6.101 3.637 1.00 90.81 93 TYR A O 1
ATOM 748 N N . PRO A 1 94 ? 10.738 6.377 4.655 1.00 89.38 94 PRO A N 1
ATOM 749 C CA . PRO A 1 94 ? 10.160 6.628 5.981 1.00 89.38 94 PRO A CA 1
ATOM 750 C C . PRO A 1 94 ? 9.258 7.873 6.041 1.00 89.38 94 PRO A C 1
ATOM 752 O O . PRO A 1 94 ? 8.518 8.053 7.004 1.00 89.38 94 PRO A O 1
ATOM 755 N N . LYS A 1 95 ? 9.321 8.746 5.026 1.00 88.75 95 LYS A N 1
ATOM 756 C CA . LYS A 1 95 ? 8.455 9.928 4.889 1.00 88.75 95 LYS A CA 1
ATOM 757 C C . LYS A 1 95 ? 7.099 9.617 4.248 1.00 88.75 95 LYS A C 1
ATOM 759 O O . LYS A 1 95 ? 6.216 10.467 4.285 1.00 88.75 95 LYS A O 1
ATOM 764 N N . LEU A 1 96 ? 6.940 8.444 3.633 1.00 89.19 96 LEU A N 1
ATOM 765 C CA . LEU A 1 96 ? 5.683 8.042 3.017 1.00 89.19 96 LEU A CA 1
ATOM 766 C C . LEU A 1 96 ? 4.660 7.716 4.108 1.00 89.19 96 LEU A C 1
ATOM 768 O O . LEU A 1 96 ? 4.878 6.821 4.925 1.00 89.19 96 LEU A O 1
ATOM 772 N N . GLU A 1 97 ? 3.514 8.396 4.092 1.00 88.88 97 GLU A N 1
ATOM 773 C CA . GLU A 1 97 ? 2.418 8.065 4.999 1.00 88.88 97 GLU A CA 1
ATOM 774 C C . GLU A 1 97 ? 1.875 6.666 4.670 1.00 88.88 97 GLU A C 1
ATOM 776 O O . GLU A 1 97 ? 1.382 6.414 3.566 1.00 88.88 97 GLU A O 1
ATOM 781 N N . MET A 1 98 ? 1.965 5.745 5.635 1.00 89.69 98 MET A N 1
ATOM 782 C CA . MET A 1 98 ? 1.460 4.380 5.498 1.00 89.69 98 MET A CA 1
ATOM 783 C C . MET A 1 98 ? 0.306 4.110 6.460 1.00 89.69 98 MET A C 1
ATOM 785 O O . MET A 1 98 ? 0.482 4.159 7.676 1.00 89.69 98 MET A O 1
ATOM 789 N N . SER A 1 99 ? -0.864 3.746 5.927 1.00 85.19 99 SER A N 1
ATOM 790 C CA . SER A 1 99 ? -2.077 3.541 6.728 1.00 85.19 99 SER A CA 1
ATOM 791 C C . SER A 1 99 ? -2.628 2.109 6.618 1.00 85.19 99 SER A C 1
ATOM 793 O O . SER A 1 99 ? -2.988 1.680 5.515 1.00 85.19 99 SER A O 1
ATOM 795 N N . PRO A 1 100 ? -2.742 1.358 7.733 1.00 85.62 100 PRO A N 1
ATOM 796 C CA . PRO A 1 100 ? -3.372 0.041 7.735 1.00 85.62 100 PRO A CA 1
ATOM 797 C C . PRO A 1 100 ? -4.890 0.147 7.495 1.00 85.62 100 PRO A C 1
ATOM 799 O O . PRO A 1 100 ? -5.595 0.890 8.177 1.00 85.62 100 PRO A O 1
ATOM 802 N N . GLN A 1 101 ? -5.402 -0.617 6.533 1.00 75.56 101 GLN A N 1
ATOM 803 C CA . GLN A 1 101 ? -6.803 -0.641 6.098 1.00 75.56 101 GLN A CA 1
ATOM 804 C C . GLN A 1 101 ? -7.644 -1.692 6.817 1.00 75.56 101 GLN A C 1
ATOM 806 O O . GLN A 1 101 ? -8.841 -1.479 7.002 1.00 75.56 101 GLN A O 1
ATOM 811 N N . ASN A 1 102 ? -7.031 -2.796 7.258 1.00 69.81 102 ASN A N 1
ATOM 812 C CA . ASN A 1 102 ? -7.719 -3.865 7.991 1.00 69.81 102 ASN A CA 1
ATOM 813 C C . ASN A 1 102 ? -8.471 -3.334 9.220 1.00 69.81 102 ASN A C 1
ATOM 815 O O . ASN A 1 102 ? -9.596 -3.746 9.479 1.00 69.81 102 ASN A O 1
ATOM 819 N N . LYS A 1 103 ? -7.891 -2.367 9.940 1.00 59.53 103 LYS A N 1
ATOM 820 C CA . LYS A 1 103 ? -8.517 -1.782 11.135 1.00 59.53 103 LYS A CA 1
ATOM 821 C C . LYS A 1 103 ? -9.593 -0.740 10.827 1.00 59.53 103 LYS A C 1
ATOM 823 O O . LYS A 1 103 ? -10.578 -0.677 11.554 1.00 59.53 103 LYS A O 1
ATOM 828 N N . LYS A 1 104 ? -9.420 0.063 9.771 1.00 62.44 104 LYS A N 1
ATOM 829 C CA . LYS A 1 104 ? -10.325 1.181 9.454 1.00 62.44 104 LYS A CA 1
ATOM 830 C C . LYS A 1 104 ? -11.605 0.725 8.757 1.00 62.44 104 LYS A C 1
ATOM 832 O O . LYS A 1 104 ? -12.690 1.118 9.172 1.00 62.44 104 LYS A O 1
ATOM 837 N N . LEU A 1 105 ? -11.495 -0.110 7.720 1.00 65.12 105 LEU A N 1
ATOM 838 C CA . LEU A 1 105 ? -12.658 -0.516 6.923 1.00 65.12 105 LEU A CA 1
ATOM 839 C C . LEU A 1 105 ? -13.571 -1.476 7.684 1.00 65.12 105 LEU A C 1
ATOM 841 O O . LEU A 1 105 ? -14.781 -1.273 7.681 1.00 65.12 105 LEU A O 1
ATOM 845 N N . ASN A 1 106 ? -13.005 -2.471 8.375 1.00 64.50 106 ASN A N 1
ATOM 846 C CA . ASN A 1 106 ? -13.812 -3.432 9.128 1.00 64.50 106 ASN A CA 1
ATOM 847 C C . ASN A 1 106 ? -14.532 -2.759 10.295 1.00 64.50 106 ASN A C 1
ATOM 849 O O . ASN A 1 106 ? -15.733 -2.934 10.425 1.00 64.50 106 ASN A O 1
ATOM 853 N N . ARG A 1 107 ? -13.855 -1.899 11.066 1.00 64.81 107 ARG A N 1
ATOM 854 C CA . ARG A 1 107 ? -14.491 -1.153 12.163 1.00 64.81 107 ARG A CA 1
ATOM 855 C C . ARG A 1 107 ? -15.583 -0.209 11.664 1.00 64.81 107 ARG A C 1
ATOM 857 O O . ARG A 1 107 ? -16.638 -0.088 12.285 1.00 64.81 107 ARG A O 1
ATOM 864 N N . TYR A 1 108 ? -15.340 0.474 10.544 1.00 71.25 108 TYR A N 1
ATOM 865 C CA . TYR A 1 108 ? -16.351 1.325 9.922 1.00 71.25 108 TYR A CA 1
ATOM 866 C C . TYR A 1 108 ? -17.566 0.501 9.479 1.00 71.25 108 TYR A C 1
ATOM 868 O O . TYR A 1 108 ? -18.694 0.878 9.791 1.00 71.25 108 TYR A O 1
ATOM 876 N N . ALA A 1 109 ? -17.339 -0.647 8.833 1.00 71.12 109 ALA A N 1
ATOM 877 C CA . ALA A 1 109 ? -18.387 -1.570 8.414 1.00 71.12 109 ALA A CA 1
ATOM 878 C C . ALA A 1 109 ? -19.155 -2.168 9.604 1.00 71.12 109 ALA A C 1
ATOM 880 O O . ALA A 1 109 ? -20.380 -2.164 9.590 1.00 71.12 109 ALA A O 1
ATOM 881 N N . GLU A 1 110 ? -18.470 -2.625 10.653 1.00 74.25 110 GLU A N 1
ATOM 882 C CA . GLU A 1 110 ? -19.073 -3.142 11.888 1.00 74.25 110 GLU A CA 1
ATOM 883 C C . GLU A 1 110 ? -19.980 -2.093 12.535 1.00 74.25 110 GLU A C 1
ATOM 885 O O . GLU A 1 110 ? -21.146 -2.367 12.807 1.00 74.25 110 GLU A O 1
ATOM 890 N N . ARG A 1 111 ? -19.495 -0.856 12.674 1.00 73.25 111 ARG A N 1
ATOM 891 C CA . ARG A 1 111 ? -20.281 0.253 13.225 1.00 73.25 111 ARG A CA 1
ATOM 892 C C . ARG A 1 111 ? -21.485 0.613 12.352 1.00 73.25 111 ARG A C 1
ATOM 894 O O . ARG A 1 111 ? -22.548 0.949 12.870 1.00 73.25 111 ARG A O 1
ATOM 901 N N . LEU A 1 112 ? -21.329 0.586 11.030 1.00 77.38 112 LEU A N 1
ATOM 902 C CA . LEU A 1 112 ? -22.442 0.740 10.088 1.00 77.38 112 LEU A CA 1
ATOM 903 C C . LEU A 1 112 ? -23.487 -0.358 10.307 1.00 77.38 112 LEU A C 1
ATOM 905 O O . LEU A 1 112 ? -24.674 -0.061 10.401 1.00 77.38 112 LEU A O 1
ATOM 909 N N . MET A 1 113 ? -23.041 -1.606 10.439 1.00 77.38 113 MET A N 1
ATOM 910 C CA . MET A 1 113 ? -23.906 -2.761 10.662 1.00 77.38 113 MET A CA 1
ATOM 911 C C . MET A 1 113 ? -24.644 -2.690 12.002 1.00 77.38 113 MET A C 1
ATOM 913 O O . MET A 1 113 ? -25.816 -3.045 12.050 1.00 77.38 113 MET A O 1
ATOM 917 N N . GLU A 1 114 ? -24.006 -2.217 13.074 1.00 78.62 114 GLU A N 1
ATOM 918 C CA . GLU A 1 114 ? -24.666 -1.964 14.365 1.00 78.62 114 GLU A CA 1
ATOM 919 C C . GLU A 1 114 ? -25.778 -0.922 14.231 1.00 78.62 114 GLU A C 1
ATOM 921 O O . GLU A 1 114 ? -26.923 -1.192 14.580 1.00 78.62 114 GLU A O 1
ATOM 926 N N . LYS A 1 115 ? -25.484 0.230 13.622 1.00 75.06 115 LYS A N 1
ATOM 927 C CA . LYS A 1 115 ? -26.487 1.286 13.413 1.00 75.06 115 LYS A CA 1
ATOM 928 C C . LYS A 1 115 ? -27.670 0.815 12.569 1.00 75.06 115 LYS A C 1
ATOM 930 O O . LYS A 1 115 ? -28.811 1.160 12.865 1.00 75.06 115 LYS A O 1
ATOM 935 N N . LEU A 1 116 ? -27.405 0.013 11.539 1.00 73.81 116 LEU A N 1
ATOM 936 C CA . LEU A 1 116 ? -28.451 -0.591 10.715 1.00 73.81 116 LEU A CA 1
ATOM 937 C C . LEU A 1 116 ? -29.292 -1.605 11.505 1.00 73.81 116 LEU A C 1
ATOM 939 O O . LEU A 1 116 ? -30.508 -1.632 11.330 1.00 73.81 116 LEU A O 1
ATOM 943 N N . LYS A 1 117 ? -28.684 -2.412 12.390 1.00 80.06 117 LYS A N 1
ATOM 944 C CA . LYS A 1 117 ? -29.422 -3.318 13.295 1.00 80.06 117 LYS A CA 1
ATOM 945 C C .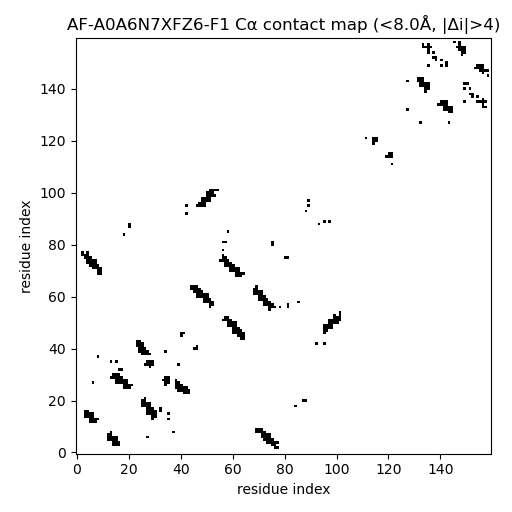 LYS A 1 117 ? -30.354 -2.555 14.233 1.00 80.06 117 LYS A C 1
ATOM 947 O O . LYS A 1 117 ? -31.459 -3.025 14.484 1.00 80.06 117 LYS A O 1
ATOM 952 N N . ASP A 1 118 ? -29.943 -1.371 14.671 1.00 82.12 118 ASP A N 1
ATOM 953 C CA . ASP A 1 118 ? -30.749 -0.484 15.515 1.00 82.12 118 ASP A CA 1
ATOM 954 C C . ASP A 1 118 ? -31.805 0.312 14.719 1.00 82.12 118 ASP A C 1
ATOM 956 O O . ASP A 1 118 ? -32.467 1.196 15.262 1.00 82.12 118 ASP A O 1
ATOM 960 N N . GLY A 1 119 ? -31.973 0.018 13.423 1.00 78.25 119 GLY A N 1
ATOM 961 C CA . GLY A 1 119 ? -32.974 0.642 12.557 1.00 78.25 119 GLY A CA 1
ATOM 962 C C . GLY A 1 119 ? -32.639 2.072 12.128 1.00 78.25 119 GLY A C 1
ATOM 963 O O . GLY A 1 119 ? -33.519 2.776 11.635 1.00 78.25 119 GLY A O 1
ATOM 964 N N . GLN A 1 120 ? -31.394 2.527 12.308 1.00 74.69 120 GLN A N 1
ATOM 965 C CA . GLN A 1 120 ? -30.981 3.866 11.889 1.00 74.69 120 GLN A CA 1
ATOM 966 C C . GLN A 1 120 ? -30.734 3.927 10.381 1.00 74.69 120 GLN A C 1
ATOM 968 O O . GLN A 1 120 ? -30.090 3.059 9.791 1.00 74.69 120 GLN A O 1
ATOM 973 N N . GLU A 1 121 ? -31.178 5.019 9.764 1.00 65.56 121 GLU A N 1
ATOM 974 C CA . GLU A 1 121 ? -30.849 5.339 8.380 1.00 65.56 121 GLU A CA 1
ATOM 975 C C . GLU A 1 121 ? -29.419 5.901 8.318 1.00 65.56 121 GLU A C 1
ATOM 977 O O . GLU A 1 121 ? -29.121 6.955 8.885 1.00 65.56 121 GLU A O 1
ATOM 982 N N . VAL A 1 122 ? -28.505 5.187 7.657 1.00 64.56 122 VAL A N 1
ATOM 983 C CA . VAL A 1 122 ? -27.099 5.601 7.562 1.00 64.56 122 VAL A CA 1
ATOM 984 C C . VAL A 1 122 ? -26.804 6.172 6.180 1.00 64.56 122 VAL A C 1
ATOM 986 O O . VAL A 1 122 ? -27.053 5.527 5.164 1.00 64.56 122 VAL A O 1
ATOM 989 N N . ARG A 1 123 ? -26.213 7.372 6.138 1.00 60.22 123 ARG A N 1
ATOM 990 C CA . ARG A 1 123 ? -25.660 7.971 4.916 1.00 60.22 123 ARG A CA 1
ATOM 991 C C . ARG A 1 123 ? -24.138 7.911 4.949 1.00 60.22 123 ARG A C 1
ATOM 993 O O . ARG A 1 123 ? -23.518 8.367 5.907 1.00 60.22 123 ARG A O 1
ATOM 1000 N N . ILE A 1 124 ? -23.549 7.361 3.892 1.00 62.28 124 ILE A N 1
ATOM 1001 C CA . ILE A 1 124 ? -22.103 7.401 3.664 1.00 62.28 124 ILE A CA 1
ATOM 1002 C C . ILE A 1 124 ? -21.789 8.776 3.071 1.00 62.28 124 ILE A C 1
ATOM 1004 O O . ILE A 1 124 ? -22.328 9.133 2.025 1.00 62.28 124 ILE A O 1
ATOM 1008 N N . VAL A 1 125 ? -20.971 9.561 3.768 1.00 54.41 125 VAL A N 1
ATOM 1009 C CA . VAL A 1 125 ? -20.466 10.854 3.288 1.00 54.41 125 VAL A CA 1
ATOM 1010 C C . VAL A 1 125 ? -18.969 10.724 3.022 1.00 54.41 125 VAL A C 1
ATOM 1012 O O . VAL A 1 125 ? -18.224 10.269 3.890 1.00 54.41 125 VAL A O 1
ATOM 1015 N N . ASP A 1 126 ? -18.546 11.077 1.809 1.00 49.22 126 ASP A N 1
ATOM 1016 C CA . ASP A 1 126 ? -17.152 10.985 1.372 1.00 49.22 126 ASP A CA 1
ATOM 1017 C C . ASP A 1 126 ? -16.330 12.221 1.778 1.00 49.22 126 ASP A C 1
ATOM 1019 O O . ASP A 1 126 ? -16.847 13.333 1.825 1.00 49.22 126 ASP A O 1
ATOM 1023 N N . ALA A 1 127 ? -15.036 11.977 2.019 1.00 50.91 127 ALA A N 1
ATOM 1024 C CA . ALA A 1 127 ? -13.904 12.911 2.105 1.00 50.91 127 ALA A CA 1
ATOM 1025 C C . ALA A 1 127 ? -14.110 14.234 2.879 1.00 50.91 127 ALA A C 1
ATOM 1027 O O . ALA A 1 127 ? -14.679 15.206 2.389 1.00 50.91 127 ALA A O 1
ATOM 1028 N N . VAL A 1 128 ? -13.496 14.318 4.062 1.00 58.75 128 VAL A N 1
ATOM 1029 C CA . VAL A 1 128 ? -13.289 15.587 4.778 1.00 58.75 128 VAL A CA 1
ATOM 1030 C C . VAL A 1 128 ? -12.052 16.292 4.199 1.00 58.75 128 VAL A C 1
ATOM 1032 O O . VAL A 1 128 ? -11.055 15.630 3.903 1.00 58.75 128 VAL A O 1
ATOM 1035 N N . ARG A 1 129 ? -12.091 17.623 4.040 1.00 57.72 129 ARG A N 1
ATOM 1036 C CA . ARG A 1 129 ? -10.910 18.419 3.666 1.00 57.72 129 ARG A CA 1
ATOM 1037 C C . ARG A 1 129 ? -9.791 18.223 4.684 1.00 57.72 129 ARG A C 1
ATOM 1039 O O . ARG A 1 129 ? -10.048 18.182 5.885 1.00 57.72 129 ARG A O 1
ATOM 1046 N N . ALA A 1 130 ? -8.553 18.120 4.203 1.00 58.75 130 ALA A N 1
ATOM 1047 C CA . ALA A 1 130 ? -7.391 17.873 5.055 1.00 58.75 130 ALA A CA 1
ATOM 1048 C C . ALA A 1 130 ? -7.214 18.975 6.112 1.00 58.75 130 ALA A C 1
ATOM 1050 O O . ALA A 1 130 ? -6.806 18.683 7.232 1.00 58.75 130 ALA A O 1
ATOM 1051 N N . GLU A 1 131 ? -7.584 20.216 5.779 1.00 64.31 131 GLU A N 1
ATOM 1052 C CA . GLU A 1 131 ? -7.547 21.358 6.705 1.00 64.31 131 GLU A CA 1
ATOM 1053 C C . GLU A 1 131 ? -8.450 21.187 7.943 1.00 64.31 131 GLU A C 1
ATOM 1055 O O . GLU A 1 131 ? -8.226 21.825 8.977 1.00 64.31 131 GLU A O 1
ATOM 1060 N N . ASP A 1 132 ? -9.453 20.314 7.846 1.00 70.56 132 ASP A N 1
ATOM 1061 C CA . ASP A 1 132 ? -10.438 20.080 8.896 1.00 70.56 132 ASP A CA 1
ATOM 1062 C C . ASP A 1 132 ? -10.137 18.808 9.710 1.00 70.56 132 ASP A C 1
ATOM 1064 O O . ASP A 1 132 ? -10.786 18.543 10.720 1.00 70.56 132 ASP A O 1
ATOM 1068 N N . VAL A 1 133 ? -9.145 18.010 9.308 1.00 72.12 133 VAL A N 1
ATOM 1069 C CA . VAL A 1 133 ? -8.792 16.757 9.985 1.00 72.12 133 VAL A CA 1
ATOM 1070 C C . VAL A 1 133 ? -8.031 17.040 11.282 1.00 72.12 133 VAL A C 1
ATOM 1072 O O . VAL A 1 133 ? -7.052 17.783 11.305 1.00 72.12 133 VAL A O 1
ATOM 1075 N N . ILE A 1 134 ? -8.450 16.395 12.371 1.00 80.38 134 ILE A N 1
ATOM 1076 C CA . ILE A 1 134 ? -7.772 16.451 13.672 1.00 80.38 134 ILE A CA 1
ATOM 1077 C C . ILE A 1 134 ? -6.955 15.173 13.830 1.00 80.38 134 ILE A C 1
ATOM 1079 O O . ILE A 1 134 ? -7.494 14.081 13.684 1.00 80.38 134 ILE A O 1
ATOM 1083 N N . ILE A 1 135 ? -5.663 15.273 14.141 1.00 81.81 135 ILE A N 1
ATOM 1084 C CA . ILE A 1 135 ? -4.860 14.085 14.457 1.00 81.81 135 ILE A CA 1
ATOM 1085 C C . ILE A 1 135 ? -5.013 13.758 15.941 1.00 81.81 135 ILE A C 1
ATOM 1087 O O . ILE A 1 135 ? -4.792 14.608 16.801 1.00 81.81 135 ILE A O 1
ATOM 1091 N N . CYS A 1 136 ? -5.389 12.515 16.241 1.00 81.81 136 CYS A N 1
ATOM 1092 C CA . CYS A 1 136 ? -5.448 12.025 17.609 1.00 81.81 136 CYS A CA 1
ATOM 1093 C C . CYS A 1 136 ? -4.045 12.057 18.242 1.00 81.81 136 CYS A C 1
ATOM 1095 O O . CYS A 1 136 ? -3.142 11.408 17.706 1.00 81.81 136 CYS A O 1
ATOM 1097 N N . PRO A 1 137 ? -3.856 12.737 19.389 1.00 82.94 137 PRO A N 1
ATOM 1098 C CA . PRO A 1 137 ? -2.540 12.866 20.019 1.00 82.94 137 PRO A CA 1
ATOM 1099 C C . PRO A 1 137 ? -2.004 11.537 20.569 1.00 82.94 137 PRO A C 1
ATOM 1101 O O . PRO A 1 137 ? -0.797 11.372 20.694 1.00 82.94 137 PRO A O 1
ATOM 1104 N N . GLU A 1 138 ? -2.890 10.583 20.863 1.00 85.69 138 GLU A N 1
ATOM 1105 C CA . GLU A 1 138 ? -2.535 9.292 21.462 1.00 85.69 138 GLU A CA 1
ATOM 1106 C C . GLU A 1 138 ? -2.158 8.233 20.420 1.00 85.69 138 GLU A C 1
ATOM 1108 O O . GLU A 1 138 ? -1.146 7.552 20.545 1.00 85.69 138 GLU A O 1
ATOM 1113 N N . CYS A 1 139 ? -2.965 8.071 19.366 1.00 76.44 139 CYS A N 1
ATOM 1114 C CA . CYS A 1 139 ? -2.758 6.990 18.391 1.00 76.44 139 CYS A CA 1
ATOM 1115 C C . CYS A 1 139 ? -2.330 7.461 16.997 1.00 76.44 139 CYS A C 1
ATOM 1117 O O . CYS A 1 139 ? -2.095 6.629 16.121 1.00 76.44 139 CYS A O 1
ATOM 1119 N N . GLY A 1 140 ? -2.265 8.774 16.766 1.00 75.38 140 GLY A N 1
ATOM 1120 C CA . GLY A 1 140 ? -1.843 9.356 15.493 1.00 75.38 140 GLY A CA 1
ATOM 1121 C C . GLY A 1 140 ? -2.837 9.184 14.343 1.00 75.38 140 GLY A C 1
ATOM 1122 O O . GLY A 1 140 ? -2.511 9.521 13.206 1.00 75.38 140 GLY A O 1
ATOM 1123 N N . VAL A 1 141 ? -4.049 8.666 14.586 1.00 72.69 141 VAL A N 1
ATOM 1124 C CA . VAL A 1 141 ? -5.050 8.558 13.519 1.00 72.69 141 VAL A CA 1
ATOM 1125 C C . VAL A 1 141 ? -5.625 9.931 13.172 1.00 72.69 141 VAL A C 1
ATOM 1127 O O . VAL A 1 141 ? -5.916 10.748 14.042 1.00 72.69 141 VAL A O 1
ATOM 1130 N N . GLN A 1 142 ? -5.856 10.144 11.883 1.00 75.69 142 GLN A N 1
ATOM 1131 C CA . GLN A 1 142 ? -6.698 11.215 11.370 1.00 75.69 142 GLN A CA 1
ATOM 1132 C C . GLN A 1 142 ? -8.164 10.993 11.768 1.00 75.69 142 GLN A C 1
ATOM 1134 O O . GLN A 1 142 ? -8.768 9.970 11.431 1.00 75.69 142 GLN A O 1
ATOM 1139 N N . CYS A 1 143 ? -8.728 11.957 12.480 1.00 74.69 143 CYS A N 1
ATOM 1140 C CA . CYS A 1 143 ? -10.109 12.009 12.930 1.00 74.69 143 CYS A CA 1
ATOM 1141 C C . CYS A 1 143 ? -10.872 13.115 12.199 1.00 74.69 143 CYS A C 1
ATOM 1143 O O . CYS A 1 143 ? -10.311 14.140 11.812 1.00 74.69 143 CYS A O 1
ATOM 1145 N N . ALA A 1 144 ? -12.177 12.904 12.033 1.00 69.94 144 ALA A N 1
ATOM 1146 C CA . ALA A 1 144 ? -13.055 13.917 11.470 1.00 69.94 144 ALA A CA 1
ATOM 1147 C C . ALA A 1 144 ? -13.165 15.147 12.405 1.00 69.94 144 ALA A C 1
ATOM 1149 O O . ALA A 1 144 ? -13.119 14.984 13.631 1.00 69.94 144 ALA A O 1
ATOM 1150 N N . PRO A 1 145 ? -13.345 16.356 11.846 1.00 71.06 145 PRO A N 1
ATOM 1151 C CA . PRO A 1 145 ? -13.619 17.578 12.601 1.00 71.06 145 PRO A CA 1
ATOM 1152 C C . PRO A 1 145 ? -14.859 17.421 13.480 1.00 71.06 145 PRO A C 1
ATOM 1154 O O . PRO A 1 145 ? -15.830 16.767 13.098 1.00 71.06 145 PRO A O 1
ATOM 1157 N N . GLY A 1 146 ? -14.837 18.053 14.654 1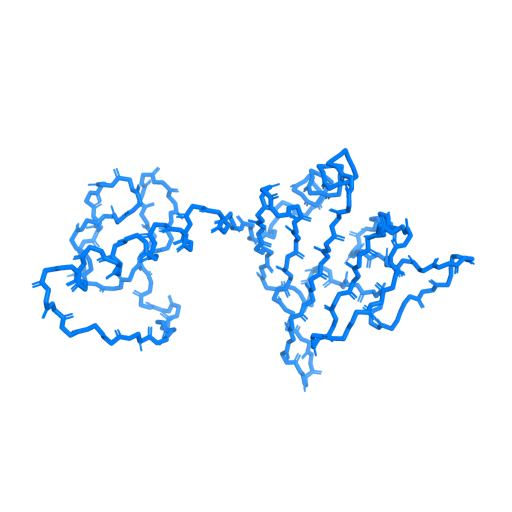.00 74.50 146 GLY A N 1
ATOM 1158 C CA . GLY A 1 146 ? -15.967 18.059 15.589 1.00 74.50 146 GLY A CA 1
ATOM 1159 C C . GLY A 1 146 ? -16.159 16.758 16.375 1.00 74.50 146 GLY A C 1
ATOM 1160 O O . GLY A 1 146 ? -17.110 16.645 17.146 1.00 74.50 146 GLY A O 1
ATOM 1161 N N . GLY A 1 147 ? -15.273 15.769 16.214 1.00 78.56 147 GLY A N 1
ATOM 1162 C CA . GLY A 1 147 ? -15.247 14.597 17.084 1.00 78.56 147 GLY A CA 1
ATOM 1163 C C . GLY A 1 147 ? -14.772 14.962 18.494 1.00 78.56 147 GLY A C 1
ATOM 1164 O O . GLY A 1 147 ? -13.718 15.572 18.653 1.00 78.56 147 GLY A O 1
ATOM 1165 N N . GLN A 1 148 ? -15.521 14.554 19.521 1.00 83.50 148 GLN A N 1
ATOM 1166 C CA . GLN A 1 148 ? -15.091 14.692 20.922 1.00 83.50 148 GLN A CA 1
ATOM 1167 C C . GLN A 1 148 ? -14.039 13.650 21.318 1.00 83.50 148 GLN A C 1
ATOM 1169 O O . GLN A 1 148 ? -13.114 13.939 22.072 1.00 83.50 148 GLN A O 1
ATOM 1174 N N . TYR A 1 149 ? -14.148 12.450 20.748 1.00 84.38 149 TYR A N 1
ATOM 1175 C CA . TYR A 1 149 ? -13.298 11.310 21.067 1.00 84.38 149 TYR A CA 1
ATOM 1176 C C . TYR A 1 149 ? -12.779 10.647 19.795 1.00 84.38 149 TYR A C 1
ATOM 1178 O O . TYR A 1 149 ? -13.453 10.589 18.761 1.00 84.38 149 TYR A O 1
ATOM 1186 N N . CYS A 1 150 ? -11.570 10.109 19.886 1.00 81.06 150 CYS A N 1
ATOM 1187 C CA . CYS A 1 150 ? -10.937 9.327 18.852 1.00 81.06 150 CYS A CA 1
ATOM 1188 C C . CYS A 1 150 ? -11.681 8.006 18.705 1.00 81.06 150 CYS A C 1
ATOM 1190 O O . CYS A 1 150 ? -11.676 7.158 19.596 1.00 81.06 150 CYS A O 1
ATOM 1192 N N . MET A 1 151 ? -12.261 7.789 17.531 1.00 71.88 151 MET A N 1
ATOM 1193 C CA . MET A 1 151 ? -12.976 6.549 17.241 1.00 71.88 151 MET A CA 1
ATOM 1194 C C . MET A 1 151 ? -12.059 5.326 17.085 1.00 71.88 151 MET A C 1
ATOM 1196 O O . MET A 1 151 ? -12.556 4.200 17.008 1.00 71.88 151 MET A O 1
ATOM 1200 N N . GLU A 1 152 ? -10.738 5.531 17.070 1.00 70.00 152 GLU A N 1
ATOM 1201 C CA . GLU A 1 152 ? -9.764 4.442 17.032 1.00 70.00 152 GLU A CA 1
ATOM 1202 C C . GLU A 1 152 ? -9.284 3.991 18.413 1.00 70.00 152 GLU A C 1
ATOM 1204 O O . GLU A 1 152 ? -9.262 2.784 18.661 1.00 70.00 152 GLU A O 1
ATOM 1209 N N . CYS A 1 153 ? -8.901 4.915 19.299 1.00 79.25 153 CYS A N 1
ATOM 1210 C CA . CYS A 1 153 ? -8.311 4.582 20.603 1.00 79.25 153 CYS A CA 1
ATOM 1211 C C . CYS A 1 153 ? -9.122 5.053 21.818 1.00 79.25 153 CYS A C 1
ATOM 1213 O O . CYS A 1 153 ? -8.737 4.755 22.942 1.00 79.25 153 CYS A O 1
ATOM 1215 N N . GLY A 1 154 ? -10.221 5.785 21.618 1.00 81.38 154 GLY A N 1
ATOM 1216 C CA . GLY A 1 154 ? -11.064 6.319 22.693 1.00 81.38 154 GLY A CA 1
ATOM 1217 C C . GLY A 1 154 ? -10.528 7.583 23.372 1.00 81.38 154 GLY A C 1
ATOM 1218 O O . GLY A 1 154 ? -11.232 8.158 24.194 1.00 81.38 154 GLY A O 1
ATOM 1219 N N . ALA A 1 155 ? -9.322 8.041 23.024 1.00 87.69 155 ALA A N 1
ATOM 1220 C CA . ALA A 1 155 ? -8.744 9.259 23.588 1.00 87.69 155 ALA A CA 1
ATOM 1221 C C . ALA A 1 155 ? -9.557 10.506 23.225 1.00 87.69 155 ALA A C 1
ATOM 1223 O O . ALA A 1 155 ? -10.071 10.605 22.111 1.00 87.69 155 ALA A O 1
ATOM 1224 N N . GLU A 1 156 ? -9.624 11.479 24.128 1.00 90.06 156 GLU A N 1
ATOM 1225 C CA . GLU A 1 156 ? -10.213 12.785 23.831 1.00 90.06 156 GLU A CA 1
ATOM 1226 C C . GLU A 1 156 ? -9.451 13.485 22.705 1.00 90.06 156 GLU A C 1
ATOM 1228 O O . GLU A 1 156 ? -8.219 13.459 22.636 1.00 90.06 156 GLU A O 1
ATOM 1233 N N . LEU A 1 157 ? -10.202 14.085 21.784 1.00 86.31 157 LEU A N 1
ATOM 1234 C CA . LEU A 1 157 ? -9.627 14.865 20.699 1.00 86.31 157 LEU A CA 1
ATOM 1235 C C . LEU A 1 157 ? -9.531 16.337 21.107 1.00 86.31 157 LEU A C 1
ATOM 1237 O O . LEU A 1 157 ? -10.453 16.845 21.755 1.00 86.31 157 LEU A O 1
ATOM 1241 N N . PRO A 1 158 ? -8.461 17.043 20.694 1.00 80.06 158 PRO A N 1
ATOM 1242 C CA . PRO A 1 158 ? -8.351 18.479 20.903 1.00 80.06 158 PRO A CA 1
ATOM 1243 C C . PRO A 1 158 ? -9.561 19.185 20.284 1.00 80.06 158 PRO A C 1
ATOM 1245 O O . PRO A 1 158 ? -9.785 19.095 19.076 1.00 80.06 158 PRO A O 1
ATOM 1248 N N . GLN A 1 159 ? -10.351 19.862 21.114 1.00 70.62 159 GLN A N 1
ATOM 1249 C CA . GLN A 1 159 ? -11.462 20.686 20.645 1.00 70.62 159 GLN A CA 1
ATOM 1250 C C . GLN A 1 159 ? -10.903 22.018 20.122 1.00 70.62 159 GLN A C 1
ATOM 1252 O O . GLN A 1 159 ? -10.015 22.595 20.752 1.00 70.62 159 GLN A O 1
ATOM 1257 N N . LYS A 1 160 ? -11.388 22.473 18.961 1.00 57.44 160 LYS A N 1
ATOM 1258 C CA . LYS A 1 160 ? -11.151 23.842 18.473 1.00 57.44 160 LYS A CA 1
ATOM 1259 C C . LYS A 1 160 ? -12.089 24.819 19.169 1.00 57.44 160 LYS A C 1
ATOM 1261 O O . LYS A 1 160 ? -13.252 24.425 19.409 1.00 57.44 160 LYS A O 1
#

Foldseek 3Di:
DPFFKWKAWVNDTDTFDDWDDDLQWIATADPPRDTDDVRTAGQPQFFQAWEAELVQLKIWTQTDDVPDTTIIMITGSDNVRSCVVVVCCCVSVVVHHYHYPNQPVVLVVVVVVVCVVVVHDDDDDDDDPPVQWFQDPPPRDTDGHPDQADPRPRHGTDHD

Organism: NCBI:txid2606708

Solvent-accessible surface area (backbone atoms only — not comparable to full-atom values): 9403 Å² total; per-residue (Å²): 131,84,82,58,25,32,39,26,51,84,86,46,78,41,67,40,72,46,78,46,83,52,100,59,26,41,38,33,18,22,76,96,70,40,72,38,91,83,24,63,46,43,50,87,75,29,48,69,34,36,39,31,24,82,91,73,26,34,43,35,35,39,29,46,43,98,93,48,80,48,53,41,34,40,38,39,62,47,67,69,60,36,50,52,54,53,52,47,44,55,68,78,41,71,85,57,49,72,43,70,41,64,67,53,54,51,53,52,49,51,53,51,51,52,42,47,73,74,69,47,90,81,81,92,79,81,82,80,59,74,92,51,49,40,65,30,88,87,79,66,47,79,36,68,62,92,45,65,49,32,90,86,79,65,48,72,34,87,78,131